Protein AF-A0A833W4H6-F1 (afdb_monomer_lite)

pLDDT: mean 71.13, std 11.81, range [33.75, 88.56]

InterPro domains:
  IPR013766 Thioredoxin domain [PF00085] (8-60)
  IPR017937 Thioredoxin, conserved site [PS00194] (26-44)
  IPR036249 Thioredoxin-like superfamily [SSF52833] (4-86)

Organism: Phytophthora infestans (NCBI:txid4787)

Foldseek 3Di:
DDQEAEQDALVSVVVVCVVAVQADEDEQEDDPPPPVSVVCVVVSVVCCVVDVVNVNYYHYYYYHDCNDQDDDPCSVVVVVVCVVPPDPDDPPPPDD

Sequence (96 aa):
MELVTKVRDAEHWVQVLESSEKKLVVVDVHKDWCGPCKIVEPSYKRLTTDIEHAERRVMFATDRKQIADVDGANAPLLEQSVKQHLPPIGNDDEEN

Secondary structure (DSSP, 8-state):
--SEEE--SHHHHHHHHHTTTTSEEEEEE--TT-HHHHTTHHHHHHHHHHSTTHHHHEEEEEESS------STTHHHHHHHHHHHPPP--STTS--

Radius of gyration: 14.66 Å; chains: 1; bounding box: 35×28×36 Å

Structure (mmCIF, N/CA/C/O backbone):
data_AF-A0A833W4H6-F1
#
_entry.id   AF-A0A833W4H6-F1
#
loop_
_atom_site.group_PDB
_atom_site.id
_atom_site.type_symbol
_atom_site.label_atom_id
_atom_site.label_alt_id
_atom_site.label_comp_id
_atom_site.label_asym_id
_atom_site.label_entity_id
_atom_site.label_seq_id
_atom_site.pdbx_PDB_ins_code
_atom_site.Cartn_x
_atom_site.Cartn_y
_atom_site.Cartn_z
_atom_site.occupancy
_atom_site.B_iso_or_equiv
_atom_site.auth_seq_id
_atom_site.auth_comp_id
_atom_site.auth_asym_id
_atom_site.auth_atom_id
_atom_site.pdbx_PDB_model_num
ATOM 1 N N . MET A 1 1 ? -15.279 -7.806 -6.126 1.00 49.47 1 MET A N 1
ATOM 2 C CA . MET A 1 1 ? -14.441 -6.732 -5.558 1.00 49.47 1 MET A CA 1
ATOM 3 C C . MET A 1 1 ? -13.002 -7.086 -5.843 1.00 49.47 1 MET A C 1
ATOM 5 O O . MET A 1 1 ? -12.620 -8.223 -5.598 1.00 49.47 1 MET A O 1
ATOM 9 N N . GLU A 1 2 ? -12.261 -6.160 -6.434 1.00 65.81 2 GLU A N 1
ATOM 10 C CA . GLU A 1 2 ? -10.829 -6.317 -6.685 1.00 65.81 2 GLU A CA 1
ATOM 11 C C . GLU A 1 2 ? -10.090 -6.181 -5.344 1.00 65.81 2 GLU A C 1
ATOM 13 O O . GLU A 1 2 ? -10.400 -5.287 -4.560 1.00 65.81 2 GLU A O 1
ATOM 18 N N . LEU A 1 3 ? -9.198 -7.125 -5.030 1.00 76.81 3 LEU A N 1
ATOM 19 C CA . LEU A 1 3 ? -8.511 -7.186 -3.729 1.00 76.81 3 LEU A CA 1
ATOM 20 C C . LEU A 1 3 ? -7.415 -6.119 -3.596 1.00 76.81 3 LEU A C 1
ATOM 22 O O . LEU A 1 3 ? -7.074 -5.702 -2.492 1.00 76.81 3 LEU A O 1
ATOM 26 N N . VAL A 1 4 ? -6.858 -5.716 -4.735 1.00 81.75 4 VAL A N 1
ATOM 27 C CA . VAL A 1 4 ? -5.717 -4.813 -4.851 1.00 81.75 4 VAL A CA 1
ATOM 28 C C . VAL A 1 4 ? -6.180 -3.560 -5.577 1.00 81.75 4 VAL A C 1
ATOM 30 O O . VAL A 1 4 ? -6.834 -3.647 -6.615 1.00 81.75 4 VAL A O 1
ATOM 33 N N . THR A 1 5 ? -5.839 -2.394 -5.036 1.00 87.19 5 THR A N 1
ATOM 34 C CA . THR A 1 5 ? -6.091 -1.107 -5.692 1.00 87.19 5 THR A CA 1
ATOM 35 C C . THR A 1 5 ? -4.876 -0.725 -6.527 1.00 87.19 5 THR A C 1
ATOM 37 O O . THR A 1 5 ? -3.779 -0.563 -5.998 1.00 87.19 5 THR A O 1
ATOM 40 N N . LYS A 1 6 ? -5.059 -0.577 -7.841 1.00 85.44 6 LYS A N 1
ATOM 41 C CA . LYS A 1 6 ? -4.005 -0.052 -8.718 1.00 85.44 6 LYS A CA 1
ATOM 42 C C . LYS A 1 6 ? -3.928 1.458 -8.562 1.00 85.44 6 LYS A C 1
ATOM 44 O O . LYS A 1 6 ? -4.873 2.164 -8.922 1.00 85.44 6 LYS A O 1
ATOM 49 N N . VAL A 1 7 ? -2.818 1.945 -8.023 1.00 88.56 7 VAL A N 1
ATOM 50 C CA . VAL A 1 7 ? -2.530 3.378 -7.990 1.00 88.56 7 VAL A CA 1
ATOM 51 C C . VAL A 1 7 ? -2.135 3.802 -9.410 1.00 88.56 7 VAL A C 1
ATOM 53 O O . VAL A 1 7 ? -1.706 2.980 -10.219 1.00 88.56 7 VAL A O 1
ATOM 56 N N . ARG A 1 8 ? -2.480 5.038 -9.779 1.00 83.38 8 ARG A N 1
ATOM 57 C CA . ARG A 1 8 ? -2.379 5.522 -11.170 1.00 83.38 8 ARG A CA 1
ATOM 58 C C . ARG A 1 8 ? -1.461 6.729 -11.287 1.00 83.38 8 ARG A C 1
ATOM 60 O O . ARG A 1 8 ? -0.784 6.890 -12.298 1.00 83.38 8 ARG A O 1
ATOM 67 N N . ASP A 1 9 ? -1.494 7.579 -10.269 1.00 82.81 9 ASP A N 1
ATOM 68 C CA . ASP A 1 9 ? -0.796 8.849 -10.183 1.00 82.81 9 ASP A CA 1
ATOM 69 C C . ASP A 1 9 ? -0.732 9.302 -8.711 1.00 82.81 9 ASP A C 1
ATOM 71 O O . ASP A 1 9 ? -1.314 8.674 -7.817 1.00 82.81 9 ASP A O 1
ATOM 75 N N . ALA A 1 10 ? -0.003 10.393 -8.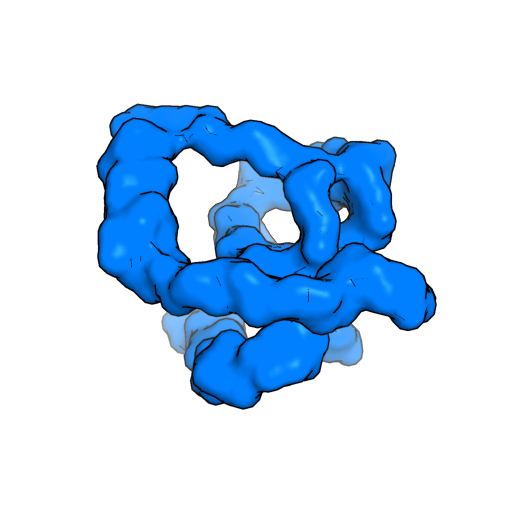464 1.00 79.88 10 ALA A N 1
ATOM 76 C CA . ALA A 1 10 ? 0.224 10.936 -7.127 1.00 79.88 10 ALA A CA 1
ATOM 77 C C . ALA A 1 10 ? -1.060 11.467 -6.462 1.00 79.88 10 ALA A C 1
ATOM 79 O O . ALA A 1 10 ? -1.221 11.334 -5.251 1.00 79.88 10 ALA A O 1
ATOM 80 N N . GLU A 1 11 ? -1.997 12.030 -7.229 1.00 84.88 11 GLU A N 1
ATOM 81 C CA . GLU A 1 11 ? -3.274 12.510 -6.682 1.00 84.88 11 GLU A CA 1
ATOM 82 C C . GLU A 1 11 ? -4.131 11.335 -6.198 1.00 84.88 11 GLU A C 1
ATOM 84 O O . GLU A 1 11 ? -4.683 11.367 -5.096 1.00 84.88 11 GLU A O 1
ATOM 89 N N . HIS A 1 12 ? -4.183 10.254 -6.979 1.00 85.25 12 HIS A N 1
ATOM 90 C CA . HIS A 1 12 ? -4.858 9.022 -6.595 1.00 85.25 12 HIS A CA 1
ATOM 91 C C . HIS A 1 12 ? -4.207 8.375 -5.365 1.00 85.25 12 HIS A C 1
ATOM 93 O O . HIS A 1 12 ? -4.914 7.832 -4.517 1.00 85.25 12 HIS A O 1
ATOM 99 N N . TRP A 1 13 ? -2.880 8.459 -5.223 1.00 87.38 13 TRP A N 1
ATOM 100 C CA . TRP A 1 13 ? -2.185 7.968 -4.031 1.00 87.38 13 TRP A CA 1
ATOM 101 C C . TRP A 1 13 ? -2.621 8.695 -2.753 1.00 87.38 13 TRP A C 1
ATOM 103 O O . TRP A 1 13 ? -2.938 8.047 -1.754 1.00 87.38 13 TRP A O 1
ATOM 113 N N . VAL A 1 14 ? -2.711 10.028 -2.796 1.00 85.69 14 VAL A N 1
ATOM 114 C CA . VAL A 1 14 ? -3.194 10.826 -1.657 1.00 85.69 14 VAL A CA 1
ATOM 115 C C . VAL A 1 14 ? -4.619 10.415 -1.276 1.00 85.69 14 VAL A C 1
ATOM 117 O O . VAL A 1 14 ? -4.885 10.145 -0.106 1.00 85.69 14 VAL A O 1
ATOM 120 N N . GLN A 1 15 ? -5.509 10.246 -2.260 1.00 86.00 15 GLN A N 1
ATOM 121 C CA . GLN A 1 15 ? -6.884 9.779 -2.023 1.00 86.00 15 GLN A CA 1
ATOM 122 C C . GLN A 1 15 ? -6.928 8.385 -1.375 1.00 86.00 15 GLN A C 1
ATOM 124 O O . GLN A 1 15 ? -7.734 8.125 -0.476 1.00 86.00 15 GLN A O 1
ATOM 129 N N . VAL A 1 16 ? -6.048 7.476 -1.808 1.00 87.06 16 VAL A N 1
ATOM 130 C CA . VAL A 1 16 ? -5.917 6.135 -1.223 1.00 87.06 16 VAL A CA 1
ATOM 131 C C . VAL A 1 16 ? -5.512 6.220 0.249 1.00 87.06 16 VAL A C 1
ATOM 133 O O . VAL A 1 16 ? -6.140 5.557 1.082 1.00 87.06 16 VAL A O 1
ATOM 136 N N . LEU A 1 17 ? -4.529 7.056 0.587 1.00 84.88 17 LEU A N 1
ATOM 137 C CA . LEU A 1 17 ? -4.074 7.246 1.966 1.00 84.88 17 LEU A CA 1
ATOM 138 C C . LEU A 1 17 ? -5.157 7.856 2.862 1.00 84.88 17 LEU A C 1
ATOM 140 O O . LEU A 1 17 ? -5.420 7.325 3.942 1.00 84.88 17 LEU A O 1
ATOM 144 N N . GLU A 1 18 ? -5.834 8.906 2.397 1.00 87.81 18 GLU A N 1
ATOM 145 C CA . GLU A 1 18 ? -6.932 9.551 3.131 1.00 87.81 18 GLU A CA 1
ATOM 146 C C . GLU A 1 18 ? -8.078 8.569 3.419 1.00 87.81 18 GLU A C 1
ATOM 148 O O . GLU A 1 18 ? -8.625 8.535 4.522 1.00 87.81 18 GLU A O 1
ATOM 153 N N . SER A 1 19 ? -8.400 7.693 2.462 1.00 86.25 19 SER A N 1
ATOM 154 C CA . SER A 1 19 ? -9.435 6.662 2.636 1.00 86.25 19 SER A CA 1
ATOM 155 C C . SER A 1 19 ? -9.028 5.502 3.566 1.00 86.25 19 SER A C 1
ATOM 157 O O . SER A 1 19 ? -9.862 4.661 3.923 1.00 86.25 19 SER A O 1
ATOM 159 N N . SER A 1 20 ? -7.757 5.457 3.980 1.00 84.69 20 SER A N 1
ATOM 160 C CA . SER A 1 20 ? -7.135 4.338 4.697 1.00 84.69 20 SER A CA 1
ATOM 161 C C . SER A 1 20 ? -6.674 4.678 6.112 1.00 84.69 20 SER A C 1
ATOM 163 O O . SER A 1 20 ? -5.960 3.884 6.712 1.00 84.69 20 SER A O 1
ATOM 165 N N . GLU A 1 21 ? -7.119 5.797 6.687 1.00 80.00 21 GLU A N 1
ATOM 166 C CA . GLU A 1 21 ? -6.653 6.335 7.980 1.00 80.00 21 GLU A CA 1
ATOM 167 C C . GLU A 1 21 ? -6.622 5.310 9.141 1.00 80.00 21 GLU A C 1
ATOM 169 O O . GLU A 1 21 ? -5.783 5.386 10.034 1.00 80.00 21 GLU A O 1
ATOM 174 N N . LYS A 1 22 ? -7.519 4.312 9.129 1.00 82.38 22 LYS A N 1
ATOM 175 C CA . LYS A 1 22 ? -7.613 3.252 10.159 1.00 82.38 22 LYS A CA 1
ATOM 176 C C . LYS A 1 22 ? -7.113 1.879 9.698 1.00 82.38 22 LYS A C 1
ATOM 178 O O . LYS A 1 22 ? -7.328 0.885 10.393 1.00 82.38 22 LYS A O 1
ATOM 183 N N . LYS A 1 23 ? -6.486 1.809 8.525 1.00 80.31 23 LYS A N 1
ATOM 184 C CA . LYS A 1 23 ? -6.005 0.579 7.893 1.00 80.31 23 LYS A CA 1
ATOM 185 C C . LYS A 1 23 ? -4.481 0.584 7.827 1.00 80.31 23 LYS A C 1
ATOM 187 O O . LYS A 1 23 ? -3.855 1.599 7.556 1.00 80.31 23 LYS A O 1
ATOM 192 N N . LEU A 1 24 ? -3.885 -0.586 8.007 1.00 78.62 24 LEU A N 1
ATOM 193 C CA . LEU A 1 24 ? -2.524 -0.857 7.576 1.00 78.62 24 LEU A CA 1
ATOM 194 C C . LEU A 1 24 ? -2.500 -0.897 6.043 1.00 78.62 24 LEU A C 1
ATOM 196 O O . LEU A 1 24 ? -3.105 -1.778 5.430 1.00 78.62 24 LEU A O 1
ATOM 200 N N . VAL A 1 25 ? -1.802 0.047 5.422 1.00 81.00 25 VAL A N 1
ATOM 201 C CA . VAL A 1 25 ? -1.613 0.063 3.968 1.00 81.00 25 VAL A CA 1
ATOM 202 C C . VAL A 1 25 ? -0.352 -0.725 3.630 1.00 81.00 25 VAL A C 1
ATOM 204 O O . VAL A 1 25 ? 0.741 -0.396 4.083 1.00 81.00 25 VAL A O 1
ATOM 207 N N . VAL A 1 26 ? -0.511 -1.788 2.849 1.00 80.75 26 VAL A N 1
ATOM 208 C CA . VAL A 1 26 ? 0.573 -2.608 2.310 1.00 80.75 26 VAL A CA 1
ATOM 209 C C . VAL A 1 26 ? 0.752 -2.229 0.845 1.00 80.75 26 VAL A C 1
ATOM 211 O O . VAL A 1 26 ? -0.147 -2.427 0.029 1.00 80.75 26 VAL A O 1
ATOM 214 N N . VAL A 1 27 ? 1.910 -1.668 0.511 1.00 81.50 27 VAL A N 1
ATOM 215 C CA . VAL A 1 27 ? 2.233 -1.246 -0.856 1.00 81.50 27 VAL A CA 1
ATOM 216 C C . VAL A 1 27 ? 3.157 -2.280 -1.494 1.00 81.50 27 VAL A C 1
ATOM 218 O O . VAL A 1 27 ? 4.222 -2.578 -0.956 1.00 81.50 27 VAL A O 1
ATOM 221 N N . ASP A 1 28 ? 2.738 -2.826 -2.630 1.00 76.62 28 ASP A N 1
ATOM 222 C CA . ASP A 1 28 ? 3.497 -3.754 -3.463 1.00 76.62 28 ASP A CA 1
ATOM 223 C C . ASP A 1 28 ? 3.917 -3.051 -4.762 1.00 76.62 28 ASP A C 1
ATOM 225 O O . ASP A 1 28 ? 3.121 -2.881 -5.689 1.00 76.62 28 ASP A O 1
ATOM 229 N N . VAL A 1 29 ? 5.173 -2.604 -4.812 1.00 78.56 29 VAL A N 1
ATOM 230 C CA . VAL A 1 29 ? 5.739 -1.873 -5.953 1.00 78.56 29 VAL A CA 1
ATOM 231 C C . VAL A 1 29 ? 6.504 -2.845 -6.844 1.00 78.56 29 VAL A C 1
ATOM 233 O O . VAL A 1 29 ? 7.554 -3.359 -6.454 1.00 78.56 29 VAL A O 1
ATOM 236 N N . HIS A 1 30 ? 6.002 -3.084 -8.055 1.00 71.25 30 HIS A N 1
ATOM 237 C CA . HIS A 1 30 ? 6.642 -3.983 -9.012 1.00 71.25 30 HIS A CA 1
ATOM 238 C C . HIS A 1 30 ? 6.326 -3.641 -10.475 1.00 71.25 30 HIS A C 1
ATOM 240 O O . HIS A 1 30 ? 5.402 -2.897 -10.790 1.00 71.25 30 HIS A O 1
ATOM 246 N N . LYS A 1 31 ? 7.114 -4.211 -11.395 1.00 63.81 31 LYS A N 1
ATOM 247 C CA . LYS A 1 31 ? 6.913 -4.107 -12.851 1.00 63.81 31 LYS A CA 1
ATOM 248 C C . LYS A 1 31 ? 5.927 -5.173 -13.353 1.00 63.81 31 LYS A C 1
ATOM 250 O O . LYS A 1 31 ? 5.927 -6.291 -12.845 1.00 63.81 31 LYS A O 1
ATOM 255 N N . ASP A 1 32 ? 5.167 -4.886 -14.415 1.00 64.62 32 ASP A N 1
ATOM 256 C CA . ASP A 1 32 ? 4.128 -5.783 -14.979 1.00 64.62 32 ASP A CA 1
ATOM 257 C C . ASP A 1 32 ? 4.657 -7.165 -15.434 1.00 64.62 32 ASP A C 1
ATOM 259 O O . ASP A 1 32 ? 3.932 -8.173 -15.448 1.00 64.62 32 ASP A O 1
ATOM 263 N N . TRP A 1 33 ? 5.941 -7.218 -15.797 1.00 68.38 33 TRP A N 1
ATOM 264 C CA . TRP A 1 33 ? 6.664 -8.420 -16.211 1.00 68.38 33 TRP A CA 1
ATOM 265 C C . TRP A 1 33 ? 7.381 -9.134 -15.051 1.00 68.38 33 TRP A C 1
ATOM 267 O O . TRP A 1 33 ? 7.997 -10.180 -15.263 1.00 68.38 33 TRP A O 1
ATOM 277 N N . CYS A 1 34 ? 7.267 -8.636 -13.813 1.00 65.19 34 CYS A N 1
ATOM 278 C CA . CYS A 1 34 ? 7.819 -9.300 -12.635 1.00 65.19 34 CYS A CA 1
ATOM 279 C C . CYS A 1 34 ? 7.010 -10.564 -12.294 1.00 65.19 34 CYS A C 1
ATOM 281 O O . CYS A 1 34 ? 6.070 -10.545 -11.497 1.00 65.19 34 CYS A O 1
ATOM 283 N N . GLY A 1 35 ? 7.398 -11.693 -12.891 1.00 63.84 35 GLY A N 1
ATOM 284 C CA . GLY A 1 35 ? 6.838 -13.014 -12.592 1.00 63.84 35 GLY A CA 1
ATOM 285 C C . GLY A 1 35 ? 6.837 -13.357 -11.093 1.00 63.84 35 GLY A C 1
ATOM 286 O O . GLY A 1 35 ? 5.784 -13.729 -10.582 1.00 63.84 35 GLY A O 1
ATOM 287 N N . PRO A 1 36 ? 7.951 -13.174 -10.356 1.00 65.12 36 PRO A N 1
ATOM 288 C CA . PRO A 1 36 ? 8.000 -13.415 -8.912 1.00 65.12 36 PRO A CA 1
ATOM 289 C C . PRO A 1 36 ? 7.022 -12.561 -8.090 1.00 65.12 36 PRO A C 1
ATOM 291 O O . PRO A 1 36 ? 6.498 -13.036 -7.089 1.00 65.12 36 PRO A O 1
ATOM 294 N N . CYS A 1 37 ? 6.720 -11.336 -8.524 1.00 61.38 37 CYS A N 1
ATOM 295 C CA . CYS A 1 37 ? 5.801 -10.441 -7.822 1.00 61.38 37 CYS A CA 1
ATOM 296 C C . CYS A 1 37 ? 4.343 -10.931 -7.934 1.00 61.38 37 CYS A C 1
ATOM 298 O O . CYS A 1 37 ? 3.609 -10.950 -6.947 1.00 61.38 37 CYS A O 1
ATOM 300 N N . LYS A 1 38 ? 3.962 -11.507 -9.086 1.00 64.12 38 LYS A N 1
ATOM 301 C CA . LYS A 1 38 ? 2.661 -12.190 -9.267 1.00 64.12 38 LYS A CA 1
ATOM 302 C C . LYS A 1 38 ? 2.484 -13.411 -8.355 1.00 64.12 38 LYS A C 1
ATOM 304 O O . LYS A 1 38 ? 1.360 -13.835 -8.107 1.00 64.12 38 LYS A O 1
ATOM 309 N N . ILE A 1 39 ? 3.573 -13.977 -7.826 1.00 67.19 39 ILE A N 1
ATOM 310 C CA . ILE A 1 39 ? 3.530 -15.106 -6.880 1.00 67.19 39 ILE A CA 1
ATOM 311 C C . ILE A 1 39 ? 3.157 -14.638 -5.462 1.00 67.19 39 ILE A C 1
ATOM 313 O O . ILE A 1 39 ? 2.742 -15.454 -4.638 1.00 67.19 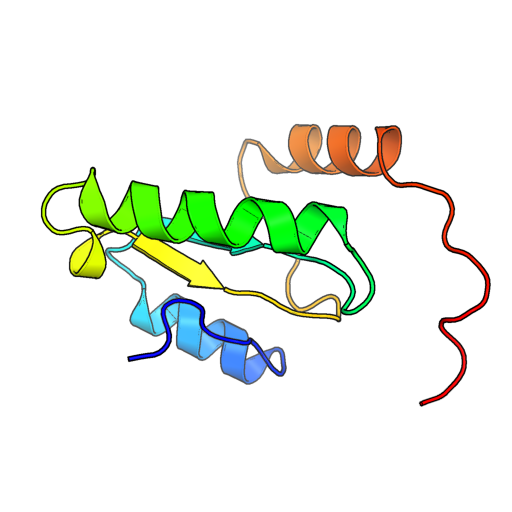39 ILE A O 1
ATOM 317 N N . VAL A 1 40 ? 3.238 -13.336 -5.164 1.00 73.62 40 VAL A N 1
ATOM 318 C CA . VAL A 1 40 ? 2.859 -12.785 -3.852 1.00 73.62 40 VAL A CA 1
ATOM 319 C C . VAL A 1 40 ? 1.347 -12.524 -3.753 1.00 73.62 40 VAL A C 1
ATOM 321 O O . VAL A 1 40 ? 0.789 -12.590 -2.658 1.00 73.62 40 VAL A O 1
ATOM 324 N N . GLU A 1 41 ? 0.639 -12.367 -4.879 1.00 71.62 41 GLU A N 1
ATOM 325 C CA . GLU A 1 41 ? -0.824 -12.180 -4.918 1.00 71.62 41 GLU A CA 1
ATOM 326 C C . GLU A 1 41 ? -1.634 -13.219 -4.105 1.00 71.62 41 GLU A C 1
ATOM 328 O O . GLU A 1 41 ? -2.532 -12.829 -3.347 1.00 71.62 41 GLU A O 1
ATOM 333 N N . PRO A 1 42 ? -1.358 -14.538 -4.199 1.00 78.94 42 PRO A N 1
ATOM 334 C CA . PRO A 1 42 ? -2.002 -15.547 -3.358 1.00 78.94 42 PRO A CA 1
ATOM 335 C C . PRO A 1 42 ? -1.809 -15.316 -1.853 1.00 78.94 42 PRO A C 1
ATOM 337 O O . PRO A 1 42 ? -2.710 -15.611 -1.065 1.00 78.94 42 PRO A O 1
ATOM 340 N N . SER A 1 43 ? -0.669 -14.757 -1.442 1.00 80.69 43 SER A N 1
ATOM 341 C CA . SER A 1 43 ? -0.396 -14.436 -0.039 1.00 80.69 43 SER A CA 1
ATOM 342 C C . SER A 1 43 ? -1.284 -13.292 0.459 1.00 80.69 43 SER A C 1
ATOM 344 O O . SER A 1 43 ? -1.766 -13.356 1.588 1.00 80.69 43 SER A O 1
ATOM 346 N N . TYR A 1 44 ? -1.605 -12.301 -0.382 1.00 80.31 44 TYR A N 1
ATOM 347 C CA . TYR A 1 44 ? -2.550 -11.225 -0.031 1.00 80.31 44 TYR A CA 1
ATOM 348 C C . TYR A 1 44 ? -3.971 -11.752 0.198 1.00 80.31 44 TYR A C 1
ATOM 350 O O . TYR A 1 44 ? -4.646 -11.371 1.161 1.00 80.31 44 TYR A O 1
ATOM 358 N N . LYS A 1 45 ? -4.416 -12.696 -0.641 1.00 76.94 45 LYS A N 1
ATOM 359 C CA . LYS A 1 45 ? -5.703 -13.395 -0.456 1.00 76.94 45 LYS A CA 1
ATOM 360 C C . LYS A 1 45 ? -5.748 -14.165 0.862 1.00 76.94 45 LYS A C 1
ATOM 362 O O . LYS A 1 45 ? -6.765 -14.173 1.550 1.00 76.94 45 LYS A O 1
ATOM 367 N N . ARG A 1 46 ? -4.633 -14.791 1.235 1.00 81.75 46 ARG A N 1
ATOM 368 C CA . ARG A 1 46 ? -4.534 -15.527 2.494 1.00 81.75 46 ARG A CA 1
ATOM 369 C C . ARG A 1 46 ? -4.569 -14.598 3.706 1.00 81.75 46 ARG A C 1
ATOM 371 O O . ARG A 1 46 ? -5.362 -14.822 4.610 1.00 81.75 46 ARG A O 1
ATOM 378 N N . LEU A 1 47 ? -3.812 -13.501 3.682 1.00 79.19 47 LEU A N 1
ATOM 379 C CA . LEU A 1 47 ? -3.820 -12.497 4.755 1.00 79.19 47 LEU A CA 1
ATOM 380 C C . LEU A 1 47 ? -5.211 -11.896 4.993 1.00 79.19 47 LEU A C 1
ATOM 382 O O . LEU A 1 47 ? -5.588 -11.650 6.133 1.00 79.19 47 LEU A O 1
ATOM 386 N N . THR A 1 48 ? -5.992 -11.692 3.932 1.00 76.38 48 THR A N 1
ATOM 387 C CA . THR A 1 48 ? -7.368 -11.181 4.058 1.00 76.38 48 THR A CA 1
ATOM 388 C C . THR A 1 48 ? -8.367 -12.205 4.583 1.00 76.38 48 THR A C 1
ATOM 390 O O . THR A 1 48 ? -9.428 -11.814 5.057 1.00 76.38 48 THR A O 1
ATOM 393 N N . THR A 1 49 ? -8.021 -13.493 4.548 1.00 81.44 49 THR A N 1
ATOM 394 C CA . THR A 1 49 ? -8.813 -14.575 5.150 1.00 81.44 49 THR A CA 1
ATOM 395 C C . THR A 1 49 ? -8.418 -14.815 6.608 1.00 81.44 49 THR A C 1
ATOM 397 O O . THR A 1 49 ? -9.281 -15.039 7.451 1.00 81.44 49 THR A O 1
ATOM 400 N N . ASP A 1 50 ? -7.120 -14.739 6.912 1.00 83.19 50 ASP A N 1
ATOM 401 C CA . ASP A 1 50 ? -6.565 -15.111 8.218 1.00 83.19 50 ASP A CA 1
ATOM 402 C C . ASP A 1 50 ? -6.661 -13.976 9.264 1.00 83.19 50 ASP A C 1
ATOM 404 O O . ASP A 1 50 ? -6.530 -14.222 10.463 1.00 83.19 50 ASP A O 1
ATOM 408 N N . ILE A 1 51 ? -6.890 -12.726 8.839 1.00 78.56 51 ILE A N 1
ATOM 409 C CA . ILE A 1 51 ? -7.021 -11.559 9.726 1.00 78.56 51 ILE A CA 1
ATOM 410 C C . ILE A 1 51 ? -8.503 -11.240 9.968 1.00 78.56 51 ILE A C 1
ATOM 412 O O . ILE A 1 51 ? -9.238 -10.896 9.044 1.00 78.56 51 ILE A O 1
ATOM 416 N N . GLU A 1 52 ? -8.935 -11.246 11.232 1.00 80.56 52 GLU A N 1
ATOM 417 C CA . GLU A 1 52 ? -10.270 -10.761 11.599 1.00 80.56 52 GLU A CA 1
ATOM 418 C C . GLU A 1 52 ? -10.466 -9.295 11.190 1.00 80.56 52 GLU A C 1
ATOM 420 O O . GLU A 1 52 ? -9.650 -8.425 11.521 1.00 80.56 52 GLU A O 1
ATOM 425 N N . HIS A 1 53 ? -11.577 -9.024 10.498 1.00 79.75 53 HIS A N 1
ATOM 426 C CA . HIS A 1 53 ? -11.925 -7.708 9.952 1.00 79.75 53 HIS A CA 1
ATOM 427 C C . HIS A 1 53 ? -10.850 -7.119 9.023 1.00 79.75 53 HIS A C 1
ATOM 429 O O . HIS A 1 53 ? -10.609 -5.905 9.034 1.00 79.75 53 HIS A O 1
ATOM 435 N N . ALA A 1 54 ? -10.175 -7.964 8.235 1.00 73.31 54 ALA A N 1
ATOM 436 C CA . ALA A 1 54 ? -9.124 -7.552 7.306 1.00 73.31 54 ALA A CA 1
ATOM 437 C C . ALA A 1 54 ? -9.543 -6.385 6.397 1.00 73.31 54 ALA A C 1
ATOM 439 O O . ALA A 1 54 ? -8.759 -5.466 6.182 1.00 73.31 54 ALA A O 1
ATOM 440 N N . GLU A 1 55 ? -10.795 -6.343 5.942 1.00 70.94 55 GLU A N 1
ATOM 441 C CA . GLU A 1 55 ? -11.341 -5.286 5.083 1.00 70.94 55 GLU A CA 1
ATOM 442 C C . GLU A 1 55 ? -11.322 -3.889 5.730 1.00 70.94 55 GLU A C 1
ATOM 444 O O . GLU A 1 55 ? -11.285 -2.862 5.040 1.00 70.94 55 GLU A O 1
ATOM 449 N N . ARG A 1 56 ? -11.324 -3.844 7.068 1.00 73.75 56 ARG A N 1
ATOM 450 C CA . ARG A 1 56 ? -11.237 -2.622 7.882 1.00 73.75 56 ARG A CA 1
ATOM 451 C C . ARG A 1 56 ? -9.828 -2.332 8.373 1.00 73.75 56 ARG A C 1
ATOM 453 O O . ARG A 1 56 ? -9.629 -1.301 9.004 1.00 73.75 56 ARG A O 1
ATOM 460 N N . ARG A 1 57 ? -8.886 -3.243 8.136 1.00 67.50 57 ARG A N 1
ATOM 461 C CA . ARG A 1 57 ? -7.566 -3.233 8.767 1.00 67.50 57 ARG A CA 1
ATOM 462 C C . ARG A 1 57 ? -6.410 -3.276 7.792 1.00 67.50 57 ARG A C 1
ATOM 464 O O . ARG A 1 57 ? -5.320 -2.914 8.205 1.00 67.50 57 ARG A O 1
ATOM 471 N N . VAL A 1 58 ? -6.609 -3.740 6.565 1.00 70.62 58 VAL A N 1
ATOM 472 C CA . VAL A 1 58 ? -5.538 -3.947 5.591 1.00 70.62 58 VAL A CA 1
ATOM 473 C C . VAL A 1 58 ? -6.000 -3.489 4.211 1.00 70.62 58 VAL A C 1
ATOM 475 O O . VAL A 1 58 ? -7.129 -3.766 3.805 1.00 70.62 58 VAL A O 1
ATOM 478 N N . MET A 1 59 ? -5.130 -2.789 3.488 1.00 70.06 59 MET A N 1
ATOM 479 C CA . MET A 1 59 ? -5.331 -2.411 2.087 1.00 70.06 59 MET A CA 1
ATOM 480 C C . MET A 1 59 ? -4.071 -2.723 1.284 1.00 70.06 59 MET A C 1
ATOM 482 O O . MET A 1 59 ? -2.980 -2.402 1.740 1.00 70.06 59 MET A O 1
ATOM 486 N N . PHE A 1 60 ? -4.222 -3.322 0.100 1.00 73.12 60 PHE A N 1
ATOM 487 C CA . PHE A 1 60 ? -3.113 -3.607 -0.814 1.00 73.12 60 PHE A CA 1
ATOM 488 C C . PHE A 1 60 ? -3.142 -2.637 -1.997 1.00 73.12 60 PHE A C 1
ATOM 490 O O . PHE A 1 60 ? -4.174 -2.518 -2.667 1.00 73.12 60 PHE A O 1
ATOM 497 N N . ALA A 1 61 ? -2.026 -1.958 -2.254 1.00 65.81 61 ALA A N 1
ATOM 498 C CA . ALA A 1 61 ? -1.866 -1.005 -3.350 1.00 65.81 61 ALA A CA 1
ATOM 499 C C . ALA A 1 61 ? -0.669 -1.384 -4.235 1.00 65.81 61 ALA A C 1
ATOM 501 O O . ALA A 1 61 ? 0.353 -1.810 -3.705 1.00 65.81 61 ALA A O 1
ATOM 502 N N . THR A 1 62 ? -0.776 -1.222 -5.557 1.00 60.09 62 THR A N 1
ATOM 503 C CA . THR A 1 62 ? 0.333 -1.484 -6.496 1.00 60.09 62 THR A CA 1
ATOM 504 C C . THR A 1 62 ? 0.470 -0.384 -7.546 1.00 60.09 62 THR A C 1
ATOM 506 O O . THR A 1 62 ? -0.546 0.149 -7.998 1.00 60.09 62 THR A O 1
ATOM 509 N N . ASP A 1 63 ? 1.708 -0.036 -7.919 1.00 56.00 63 ASP A N 1
ATOM 510 C CA . ASP A 1 63 ? 2.020 0.941 -8.974 1.00 56.00 63 ASP A CA 1
ATOM 511 C C . ASP A 1 63 ? 3.362 0.645 -9.680 1.00 56.00 63 ASP A C 1
ATOM 513 O O . ASP A 1 63 ? 4.219 -0.074 -9.162 1.00 56.00 63 ASP A O 1
ATOM 517 N N . ARG A 1 64 ? 3.520 1.227 -10.877 1.00 60.44 64 ARG A N 1
ATOM 518 C CA . ARG A 1 64 ? 4.595 1.059 -11.868 1.00 60.44 64 ARG A CA 1
ATOM 519 C C . ARG A 1 64 ? 5.571 2.244 -11.922 1.00 60.44 64 ARG A C 1
ATOM 521 O O . ARG A 1 64 ? 6.607 2.137 -12.580 1.00 60.44 64 ARG A O 1
ATOM 528 N N . LYS A 1 65 ? 5.243 3.372 -11.276 1.00 56.28 65 LYS A N 1
ATOM 529 C CA . LYS A 1 65 ? 6.073 4.591 -11.186 1.00 56.28 65 LYS A CA 1
ATOM 530 C C . LYS A 1 65 ? 6.314 4.989 -9.727 1.00 56.28 65 LYS A C 1
ATOM 532 O O . LYS A 1 65 ? 5.565 4.584 -8.844 1.00 56.28 65 LYS A O 1
ATOM 537 N N . GLN A 1 66 ? 7.356 5.789 -9.475 1.00 56.25 66 GLN A N 1
ATOM 538 C CA . GLN A 1 66 ? 7.560 6.407 -8.161 1.00 56.25 66 GLN A CA 1
ATOM 539 C C . GLN A 1 66 ? 6.382 7.344 -7.882 1.00 56.25 66 GLN A C 1
ATOM 541 O O . GLN A 1 66 ? 6.240 8.384 -8.520 1.00 56.25 66 GLN A O 1
ATOM 546 N N . ILE A 1 67 ? 5.516 6.928 -6.964 1.00 50.81 67 ILE A N 1
ATOM 547 C CA . ILE A 1 67 ? 4.297 7.651 -6.578 1.00 50.81 67 ILE A CA 1
ATOM 548 C C . ILE A 1 67 ? 4.385 8.281 -5.193 1.00 50.81 67 ILE A C 1
ATOM 550 O O . ILE A 1 67 ? 3.546 9.105 -4.841 1.00 50.81 67 ILE A O 1
ATOM 554 N N . ALA A 1 68 ? 5.395 7.893 -4.419 1.00 58.06 68 ALA A N 1
ATOM 555 C CA . ALA A 1 68 ? 5.669 8.417 -3.096 1.00 58.06 68 ALA A CA 1
ATOM 556 C C . ALA A 1 68 ? 7.109 8.107 -2.688 1.00 58.06 68 ALA A C 1
ATOM 558 O O . ALA A 1 68 ? 7.695 7.126 -3.157 1.00 58.06 68 ALA A O 1
ATOM 559 N N . ASP A 1 69 ? 7.628 8.919 -1.775 1.00 62.88 69 ASP A N 1
ATOM 560 C CA . ASP A 1 69 ? 8.829 8.602 -1.016 1.00 62.88 69 ASP A CA 1
ATOM 561 C C . ASP A 1 69 ? 8.450 7.754 0.209 1.00 62.88 69 ASP A C 1
ATOM 563 O O . ASP A 1 69 ? 7.335 7.834 0.734 1.00 62.88 69 ASP A O 1
ATOM 567 N N . VAL A 1 70 ? 9.357 6.871 0.633 1.00 63.31 70 VAL A N 1
ATOM 568 C CA . VAL A 1 70 ? 9.136 6.037 1.819 1.00 63.31 70 VAL A CA 1
ATOM 569 C C . VAL A 1 70 ? 9.501 6.854 3.052 1.00 63.31 70 VAL A C 1
ATOM 571 O O . VAL A 1 70 ? 10.677 7.071 3.319 1.00 63.31 70 VAL A O 1
ATOM 574 N N . ASP A 1 71 ? 8.502 7.223 3.848 1.00 55.44 71 ASP A N 1
ATOM 575 C CA . ASP A 1 71 ? 8.706 7.897 5.130 1.00 55.44 71 ASP A CA 1
ATOM 576 C C . ASP A 1 71 ? 8.451 6.954 6.316 1.00 55.44 71 ASP 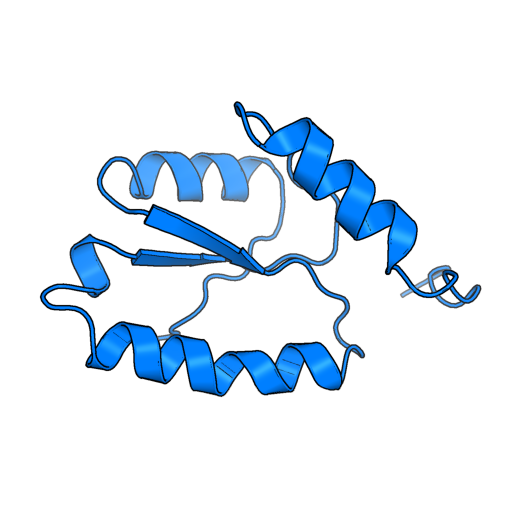A C 1
ATOM 578 O O . ASP A 1 71 ? 7.505 6.163 6.330 1.00 55.44 71 ASP A O 1
ATOM 582 N N . GLY A 1 72 ? 9.296 7.037 7.350 1.00 62.88 72 GLY A N 1
ATOM 583 C CA . GLY A 1 72 ? 9.120 6.307 8.611 1.00 62.88 72 GLY A CA 1
ATOM 584 C C . GLY A 1 72 ? 10.415 5.755 9.210 1.00 62.88 72 GLY A C 1
ATOM 585 O O . GLY A 1 72 ? 11.464 5.730 8.575 1.00 62.88 72 GLY A O 1
ATOM 586 N N . ALA A 1 73 ? 10.344 5.262 10.452 1.00 58.22 73 ALA A N 1
ATOM 587 C CA . ALA A 1 73 ? 11.521 4.806 11.207 1.00 58.22 73 ALA A CA 1
ATOM 588 C C . ALA A 1 73 ? 12.318 3.682 10.513 1.00 58.22 73 ALA A C 1
ATOM 590 O O . ALA A 1 73 ? 13.529 3.580 10.693 1.00 58.22 73 ALA A O 1
ATOM 591 N N . ASN A 1 74 ? 11.645 2.866 9.695 1.00 67.88 74 ASN A N 1
ATOM 592 C CA . ASN A 1 74 ? 12.261 1.765 8.953 1.00 67.88 74 ASN A CA 1
ATOM 593 C C . ASN A 1 74 ? 12.630 2.125 7.506 1.00 67.88 74 ASN A C 1
ATOM 595 O O . ASN A 1 74 ? 13.208 1.279 6.822 1.00 67.88 74 ASN A O 1
ATOM 599 N N . ALA A 1 75 ? 12.327 3.341 7.037 1.00 75.06 75 ALA A N 1
ATOM 600 C CA . ALA A 1 75 ? 12.616 3.763 5.666 1.00 75.06 75 ALA A CA 1
ATOM 601 C C . ALA A 1 75 ? 14.093 3.558 5.273 1.00 75.06 75 ALA A C 1
ATOM 603 O O . ALA A 1 75 ? 14.332 2.936 4.238 1.00 75.06 75 ALA A O 1
ATOM 604 N N . PRO A 1 76 ? 15.094 3.904 6.116 1.00 79.25 76 PRO A N 1
ATOM 605 C CA . PRO A 1 76 ? 16.499 3.721 5.747 1.00 79.25 76 PRO A CA 1
ATOM 606 C C . PRO A 1 76 ? 16.886 2.252 5.522 1.00 79.25 76 PRO A C 1
ATOM 608 O O . PRO A 1 76 ? 17.625 1.928 4.591 1.00 79.25 76 PRO A O 1
ATOM 611 N N . LEU A 1 77 ? 16.375 1.347 6.364 1.00 75.19 77 LEU A N 1
ATOM 612 C CA . LEU A 1 77 ? 16.654 -0.087 6.260 1.00 75.19 77 LEU A CA 1
ATOM 613 C C . LEU A 1 77 ? 15.963 -0.691 5.030 1.00 75.19 77 LEU A C 1
ATOM 615 O O . LEU A 1 77 ? 16.543 -1.524 4.332 1.00 75.19 77 LEU A O 1
A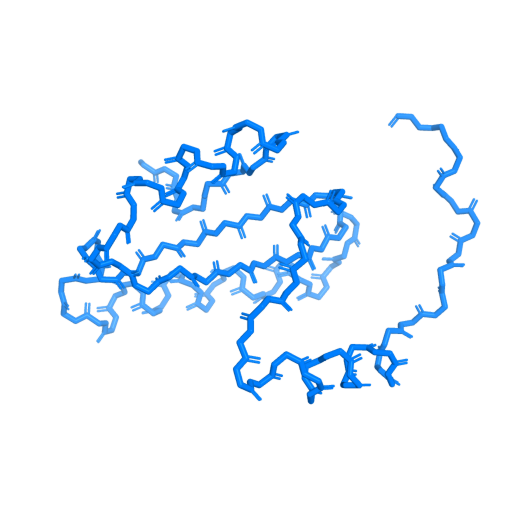TOM 619 N N . LEU A 1 78 ? 14.729 -0.257 4.759 1.00 70.12 78 LEU A N 1
ATOM 620 C CA . LEU A 1 78 ? 13.980 -0.689 3.587 1.00 70.12 78 LEU A CA 1
ATOM 621 C C . LEU A 1 78 ? 14.697 -0.257 2.306 1.00 70.12 78 LEU A C 1
ATOM 623 O O . LEU A 1 78 ? 14.961 -1.099 1.452 1.00 70.12 78 LEU A O 1
ATOM 627 N N . GLU A 1 79 ? 15.088 1.015 2.205 1.00 76.00 79 GLU A N 1
ATOM 628 C CA . GLU A 1 79 ? 15.858 1.529 1.070 1.00 76.00 79 GLU A CA 1
ATOM 629 C C . GLU A 1 79 ? 17.157 0.754 0.846 1.00 76.00 79 GLU A C 1
ATOM 631 O O . GLU A 1 79 ? 17.508 0.437 -0.292 1.00 76.00 79 GLU A O 1
ATOM 636 N N . GLN A 1 80 ? 17.886 0.451 1.923 1.00 75.00 80 GLN A N 1
ATOM 637 C CA . GLN A 1 80 ? 19.123 -0.317 1.843 1.00 75.00 80 GLN A CA 1
ATOM 638 C C . GLN A 1 80 ? 18.869 -1.729 1.306 1.00 75.00 80 GLN A C 1
ATOM 640 O O . GLN A 1 80 ? 19.576 -2.175 0.402 1.00 75.00 80 GLN A O 1
ATOM 645 N N . SER A 1 81 ? 17.854 -2.415 1.834 1.00 69.62 81 SER A N 1
ATOM 646 C CA . SER A 1 81 ? 17.489 -3.766 1.404 1.00 69.62 81 SER A CA 1
ATOM 647 C C . SER A 1 81 ? 17.071 -3.796 -0.068 1.00 69.62 81 SER A C 1
ATOM 649 O O . SER A 1 81 ? 17.522 -4.657 -0.824 1.00 69.62 81 SER A O 1
ATOM 651 N N . VAL A 1 82 ? 16.285 -2.805 -0.495 1.00 70.56 82 VAL A N 1
ATOM 652 C CA . VAL A 1 82 ? 15.867 -2.611 -1.888 1.00 70.56 82 VAL A CA 1
ATOM 653 C C . VAL A 1 82 ? 17.090 -2.424 -2.789 1.00 70.56 82 VAL A C 1
ATOM 655 O O . VAL A 1 82 ? 17.247 -3.165 -3.754 1.00 70.56 82 VAL A O 1
ATOM 658 N N . LYS A 1 83 ? 18.015 -1.519 -2.438 1.00 73.25 83 LYS A N 1
ATOM 659 C CA . LYS A 1 83 ? 19.253 -1.276 -3.206 1.00 73.25 83 LYS A CA 1
ATOM 660 C C . LYS A 1 83 ? 20.158 -2.512 -3.292 1.00 73.25 83 LYS A C 1
ATOM 662 O O . LYS A 1 83 ? 20.847 -2.684 -4.291 1.00 73.25 83 LYS A O 1
ATOM 667 N N . GLN A 1 84 ? 20.174 -3.359 -2.261 1.00 75.31 84 GLN A N 1
ATOM 668 C CA . GLN A 1 84 ? 21.002 -4.571 -2.222 1.00 75.31 84 GLN A CA 1
ATOM 669 C C . GLN A 1 84 ? 20.454 -5.722 -3.068 1.00 75.31 84 GLN A C 1
ATOM 671 O O . GLN A 1 84 ? 21.238 -6.520 -3.576 1.00 75.31 84 GLN A O 1
ATOM 676 N N . HIS A 1 85 ? 19.131 -5.830 -3.193 1.00 74.00 85 HIS A N 1
ATOM 677 C CA . HIS A 1 85 ? 18.483 -6.989 -3.810 1.00 74.00 85 HIS A CA 1
ATOM 678 C C . HIS A 1 85 ? 17.778 -6.666 -5.130 1.00 74.00 85 HIS A C 1
ATOM 680 O O . HIS A 1 85 ? 17.268 -7.587 -5.771 1.00 74.00 85 HIS A O 1
ATOM 686 N N . LEU A 1 86 ? 17.742 -5.396 -5.558 1.00 61.16 86 LEU A N 1
ATOM 687 C CA . LEU A 1 86 ? 17.206 -5.056 -6.871 1.00 61.16 86 LEU A CA 1
ATOM 688 C C . LEU A 1 86 ? 18.109 -5.641 -7.967 1.00 61.16 86 LEU A C 1
ATOM 690 O O . LEU A 1 86 ? 19.309 -5.348 -7.986 1.00 61.16 86 LEU A O 1
ATOM 694 N N . PRO A 1 87 ? 17.562 -6.428 -8.908 1.00 57.97 87 PRO A N 1
ATOM 695 C CA . PRO A 1 87 ? 18.306 -6.788 -10.100 1.00 57.97 87 PRO A CA 1
ATOM 696 C C . PRO A 1 87 ? 18.627 -5.523 -10.917 1.00 57.97 87 PRO A C 1
ATOM 698 O O . PRO A 1 87 ? 17.876 -4.544 -10.855 1.00 57.97 87 PRO A O 1
ATOM 701 N N . PRO A 1 88 ? 19.729 -5.524 -11.689 1.00 59.75 88 PRO A N 1
ATOM 702 C CA . PRO A 1 88 ? 20.057 -4.410 -12.567 1.00 59.75 88 PRO A CA 1
ATOM 703 C C . PRO A 1 88 ? 18.891 -4.137 -13.522 1.00 59.75 88 PRO A C 1
ATOM 705 O O . PRO A 1 88 ? 18.338 -5.063 -14.118 1.00 59.75 88 PRO A O 1
ATOM 708 N N . ILE A 1 89 ? 18.518 -2.861 -13.646 1.00 55.94 89 ILE A N 1
ATOM 709 C CA . ILE A 1 89 ? 17.483 -2.416 -14.579 1.00 55.94 89 ILE A CA 1
ATOM 710 C C . ILE A 1 89 ? 18.020 -2.680 -15.990 1.00 55.94 89 ILE A C 1
ATOM 712 O O . ILE A 1 89 ? 18.995 -2.060 -16.411 1.00 55.94 89 ILE A O 1
ATOM 716 N N . GLY A 1 90 ? 17.434 -3.656 -16.688 1.00 51.75 90 GLY A N 1
ATOM 717 C CA . GLY A 1 90 ? 17.649 -3.835 -18.122 1.00 51.75 90 GLY A CA 1
ATOM 718 C C . GLY A 1 90 ? 17.068 -2.641 -18.878 1.00 51.75 90 GLY A C 1
ATOM 719 O O . GLY A 1 90 ? 16.073 -2.073 -18.438 1.00 51.75 90 GLY A O 1
ATOM 720 N N . ASN A 1 91 ? 17.690 -2.262 -19.995 1.00 49.50 91 ASN A N 1
ATOM 721 C CA . ASN A 1 91 ? 17.389 -1.069 -20.804 1.00 49.50 91 ASN A CA 1
ATOM 722 C C . ASN A 1 91 ? 15.985 -1.041 -21.463 1.00 49.50 91 ASN A C 1
ATOM 724 O O . ASN A 1 91 ? 15.789 -0.323 -22.436 1.00 49.50 91 ASN A O 1
ATOM 728 N N . ASP A 1 92 ? 15.007 -1.794 -20.967 1.00 53.06 92 ASP A N 1
ATOM 729 C CA . ASP A 1 92 ? 13.707 -1.991 -21.623 1.00 53.06 92 ASP A CA 1
ATOM 730 C C . ASP A 1 92 ? 12.628 -0.983 -21.162 1.00 53.06 92 ASP A C 1
ATOM 732 O O . ASP A 1 92 ? 11.451 -1.160 -21.458 1.00 53.06 92 ASP A O 1
ATOM 736 N N . ASP A 1 93 ? 13.008 0.071 -20.426 1.00 49.28 93 ASP A N 1
ATOM 737 C CA . ASP A 1 93 ? 12.103 1.139 -19.956 1.00 49.28 93 ASP A CA 1
ATOM 738 C C . ASP A 1 93 ? 12.089 2.387 -20.886 1.00 49.28 93 ASP A C 1
ATOM 740 O O . ASP A 1 93 ? 11.592 3.443 -20.486 1.00 49.28 93 ASP A O 1
ATOM 744 N N . GLU A 1 94 ? 12.590 2.299 -22.127 1.00 47.62 94 GLU A N 1
ATOM 745 C CA . GLU A 1 94 ? 12.274 3.285 -23.178 1.00 47.62 94 GLU A CA 1
ATOM 746 C C . GLU A 1 94 ? 11.070 2.806 -24.014 1.00 47.62 94 GLU A C 1
ATOM 748 O O . GLU A 1 94 ? 11.159 1.842 -24.764 1.00 47.62 94 GLU A O 1
ATOM 753 N N . GLU A 1 95 ? 9.952 3.527 -23.870 1.00 43.53 95 GLU A N 1
ATOM 754 C CA . GLU A 1 95 ? 8.749 3.521 -24.726 1.00 43.53 95 GLU A CA 1
ATOM 755 C C . GLU A 1 95 ? 7.885 2.243 -24.791 1.00 43.53 95 GLU A C 1
ATOM 757 O O . GLU A 1 95 ? 8.038 1.403 -25.677 1.00 43.53 95 GLU A O 1
ATOM 762 N N . ASN A 1 96 ? 6.834 2.198 -23.953 1.00 33.75 96 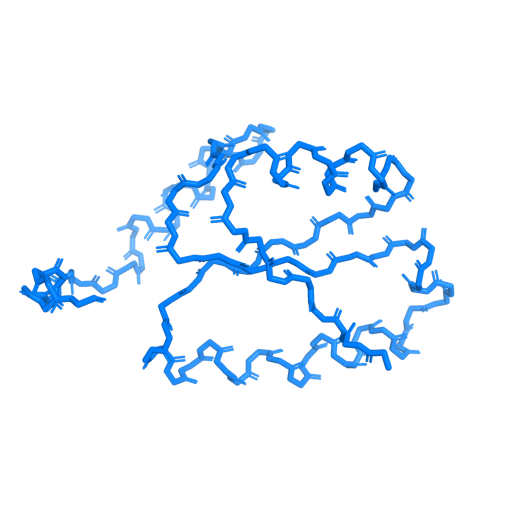ASN A N 1
ATOM 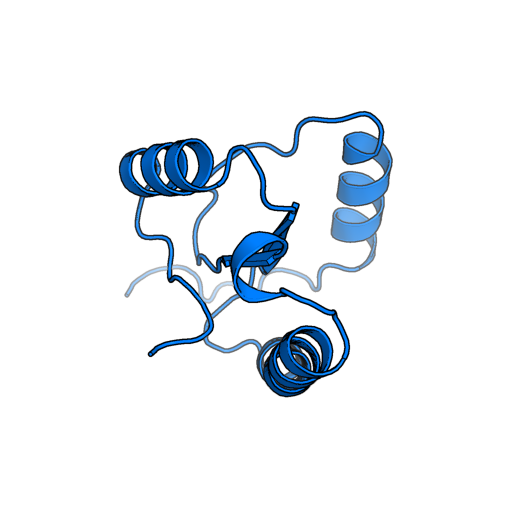763 C CA . ASN A 1 96 ? 5.433 2.187 -24.431 1.00 33.75 96 ASN A CA 1
ATOM 764 C C . ASN A 1 96 ? 4.441 2.572 -23.318 1.00 33.75 96 ASN A C 1
ATOM 766 O O . ASN A 1 96 ? 4.374 1.846 -22.298 1.00 33.75 96 ASN A O 1
#